Protein AF-A0A377PI57-F1 (afdb_monomer)

Sequence (73 aa):
MSYNLLRELEQLPARLEELETELTAMQEKVAKPDFFNQSHEETQNILQKMAEVEQQLETAFERWEELEAMKNA

Radius of gyration: 16.3 Å; Cα contacts (8 Å, |Δi|>4): 35; chains: 1; bounding box: 36×14×47 Å

Mean predicted aligned error: 3.37 Å

Nearest PDB structures (foldseek):
  2lw1-assembly1_A  TM=9.408E-01  e=2.696E-05  Escherichia coli K-12
  8cwy-assembly1_H  TM=8.052E-01  e=1.911E-01  synthetic construct
  8cwy-assembly1_R  TM=8.045E-01  e=2.305E-01  synthetic construct
  5j0k-assembly1_B  TM=8.521E-01  e=4.580E-01  synthetic construct
  6wa9-assembly1_T  TM=7.262E-01  e=2.981E+00  Chlamydia pneumoniae

Structure (mmCIF, N/CA/C/O backbone):
data_AF-A0A377PI57-F1
#
_entry.id   AF-A0A377PI57-F1
#
loop_
_atom_site.group_PDB
_atom_site.id
_atom_site.type_symbol
_atom_site.label_atom_id
_atom_site.label_alt_id
_atom_site.label_comp_id
_atom_site.label_asym_id
_atom_site.label_entity_id
_atom_site.label_seq_id
_atom_site.pdbx_PDB_ins_code
_atom_site.Cartn_x
_atom_site.Cartn_y
_atom_site.Cartn_z
_atom_site.occupancy
_atom_site.B_iso_or_equiv
_atom_site.auth_seq_id
_atom_site.auth_comp_id
_atom_site.auth_asym_id
_atom_site.auth_atom_id
_atom_site.pdbx_PDB_model_num
ATOM 1 N N . MET A 1 1 ? 17.575 -1.647 -21.748 1.00 80.38 1 MET A N 1
ATOM 2 C CA . MET A 1 1 ? 17.231 -2.096 -20.379 1.00 80.38 1 MET A CA 1
ATOM 3 C C . MET A 1 1 ? 17.895 -3.433 -20.037 1.00 80.38 1 MET A C 1
ATOM 5 O O . MET A 1 1 ? 18.172 -4.196 -20.956 1.00 80.38 1 MET A O 1
ATOM 9 N N . SER A 1 2 ? 18.184 -3.714 -18.756 1.00 90.00 2 SER A N 1
ATOM 10 C CA . SER A 1 2 ? 18.734 -5.017 -18.316 1.00 90.00 2 SER A CA 1
ATOM 11 C C . SER A 1 2 ? 17.620 -6.026 -17.993 1.00 90.00 2 SER A C 1
ATOM 13 O O . SER A 1 2 ? 16.509 -5.622 -17.658 1.00 90.00 2 SER A O 1
ATOM 15 N N . TYR A 1 3 ? 17.913 -7.333 -18.047 1.00 89.56 3 TYR A N 1
ATOM 16 C CA . TYR A 1 3 ? 16.940 -8.397 -17.737 1.00 89.56 3 TYR A CA 1
ATOM 17 C C . TYR A 1 3 ? 16.347 -8.281 -16.322 1.00 89.56 3 TYR A C 1
ATOM 19 O O . TYR A 1 3 ? 15.158 -8.510 -16.128 1.00 89.56 3 TYR A O 1
ATOM 27 N N . ASN A 1 4 ? 17.157 -7.871 -15.341 1.00 92.69 4 ASN A N 1
ATOM 28 C CA . ASN A 1 4 ? 16.694 -7.702 -13.962 1.00 92.69 4 ASN A CA 1
ATOM 29 C C . ASN A 1 4 ? 15.640 -6.593 -13.842 1.00 92.69 4 ASN A C 1
ATOM 31 O O . ASN A 1 4 ? 14.666 -6.757 -13.119 1.00 92.69 4 ASN A O 1
ATOM 35 N N . LEU A 1 5 ? 15.818 -5.500 -14.585 1.00 93.81 5 LEU A N 1
ATOM 36 C CA . LEU A 1 5 ? 14.927 -4.338 -14.552 1.00 93.81 5 LEU A CA 1
ATOM 37 C C . LEU A 1 5 ? 13.623 -4.596 -15.323 1.00 93.81 5 LEU A C 1
ATOM 39 O O . LEU A 1 5 ? 12.565 -4.148 -14.903 1.00 93.81 5 LEU A O 1
ATOM 43 N N . LEU A 1 6 ? 13.675 -5.377 -16.409 1.00 93.56 6 LEU A N 1
ATOM 44 C CA . LEU A 1 6 ? 12.468 -5.840 -17.107 1.00 93.56 6 LEU A CA 1
ATOM 45 C C . LEU A 1 6 ? 11.617 -6.749 -16.217 1.00 93.56 6 LEU A C 1
ATOM 47 O O . LEU A 1 6 ? 10.406 -6.584 -16.148 1.00 93.56 6 LEU A O 1
ATOM 51 N N . ARG A 1 7 ? 12.257 -7.671 -15.493 1.00 94.81 7 ARG A N 1
ATOM 52 C CA . ARG A 1 7 ? 11.556 -8.546 -14.553 1.00 94.81 7 ARG A CA 1
ATOM 53 C C . ARG A 1 7 ? 10.950 -7.767 -13.384 1.00 94.81 7 ARG A C 1
ATOM 55 O O . ARG A 1 7 ? 9.848 -8.087 -12.960 1.00 94.81 7 ARG A O 1
ATOM 62 N N . GLU A 1 8 ? 11.663 -6.771 -12.860 1.00 94.94 8 GLU A N 1
ATOM 63 C CA . GLU A 1 8 ? 11.136 -5.870 -11.828 1.00 94.94 8 GLU A CA 1
ATOM 64 C C . GLU A 1 8 ? 9.872 -5.158 -12.330 1.00 94.94 8 GLU A C 1
ATOM 66 O O . GLU A 1 8 ? 8.832 -5.202 -11.677 1.00 94.94 8 GLU A O 1
ATOM 71 N N . LEU A 1 9 ? 9.936 -4.600 -13.539 1.00 95.31 9 LEU A N 1
ATOM 72 C CA . LEU A 1 9 ? 8.820 -3.922 -14.185 1.00 95.31 9 LEU A CA 1
ATOM 73 C C . LEU A 1 9 ? 7.597 -4.827 -14.399 1.00 95.31 9 LEU A C 1
ATOM 75 O O . LEU A 1 9 ? 6.473 -4.387 -14.196 1.00 95.31 9 LEU A O 1
ATOM 79 N N . GLU A 1 10 ? 7.799 -6.089 -14.778 1.00 95.12 10 GLU A N 1
ATOM 80 C CA . GLU A 1 10 ? 6.715 -7.069 -14.939 1.00 95.12 10 GLU A CA 1
ATOM 81 C C . GLU A 1 10 ? 6.057 -7.465 -13.608 1.00 95.12 10 GLU A C 1
ATOM 83 O O . GLU A 1 10 ? 4.893 -7.862 -13.588 1.00 95.12 10 GLU A O 1
ATOM 88 N N . GLN A 1 11 ? 6.787 -7.371 -12.494 1.00 95.81 11 GLN A N 1
ATOM 89 C CA . GLN A 1 11 ? 6.304 -7.753 -11.164 1.00 95.81 11 GLN A CA 1
ATOM 90 C C . GLN A 1 11 ? 5.607 -6.607 -10.424 1.00 95.81 11 GLN A C 1
ATOM 92 O O . GLN A 1 11 ? 4.752 -6.857 -9.574 1.00 95.81 11 GLN A O 1
ATOM 97 N N . LEU A 1 12 ? 5.955 -5.359 -10.740 1.00 95.81 12 LEU A N 1
ATOM 98 C CA . LEU A 1 12 ? 5.399 -4.175 -10.085 1.00 95.81 12 LEU A CA 1
ATOM 99 C C . LEU A 1 12 ? 3.871 -4.041 -10.214 1.00 95.81 12 LEU A C 1
ATOM 101 O O . LEU A 1 12 ? 3.258 -3.762 -9.191 1.00 95.81 12 LEU A O 1
ATOM 105 N N . PRO A 1 13 ? 3.224 -4.299 -11.369 1.00 96.44 13 PRO A N 1
ATOM 106 C CA . PRO A 1 13 ? 1.767 -4.226 -11.482 1.00 96.44 13 PRO A CA 1
ATOM 107 C C . PRO A 1 13 ? 1.031 -5.141 -10.500 1.00 96.44 13 PRO A C 1
ATOM 109 O O . PRO A 1 13 ? 0.096 -4.702 -9.841 1.00 96.44 13 PRO A O 1
ATOM 112 N N . ALA A 1 14 ? 1.490 -6.387 -10.348 1.00 96.38 14 ALA A N 1
ATOM 113 C CA . ALA A 1 14 ? 0.900 -7.320 -9.388 1.00 96.38 14 ALA A CA 1
ATOM 114 C C . ALA A 1 14 ? 1.091 -6.829 -7.946 1.00 96.38 14 ALA A C 1
ATOM 116 O O . ALA A 1 14 ? 0.172 -6.887 -7.137 1.00 96.38 14 ALA A O 1
ATOM 117 N N . ARG A 1 15 ? 2.271 -6.280 -7.636 1.00 95.88 15 ARG A N 1
ATOM 118 C CA . ARG A 1 15 ? 2.551 -5.702 -6.318 1.00 95.88 15 ARG A CA 1
ATOM 119 C C . ARG A 1 15 ? 1.695 -4.465 -6.025 1.00 95.88 15 ARG A C 1
ATOM 121 O O . ARG A 1 15 ? 1.274 -4.289 -4.888 1.00 95.88 15 ARG A O 1
ATOM 128 N N . LEU A 1 16 ? 1.450 -3.614 -7.019 1.00 96.88 16 LEU A N 1
ATOM 129 C CA . LEU A 1 16 ? 0.562 -2.457 -6.892 1.00 96.88 16 LEU A CA 1
ATOM 130 C C . LEU A 1 16 ? -0.869 -2.908 -6.582 1.00 96.88 16 LEU A C 1
ATOM 132 O O . LEU A 1 16 ? -1.451 -2.430 -5.617 1.00 96.88 16 LEU A O 1
ATOM 136 N N . GLU A 1 17 ? -1.395 -3.889 -7.321 1.00 97.44 17 GLU A N 1
ATOM 137 C CA . GLU A 1 17 ? -2.737 -4.444 -7.088 1.00 97.44 17 GLU A CA 1
ATOM 138 C C . GLU A 1 17 ? -2.881 -5.064 -5.683 1.00 97.44 17 GLU A C 1
ATOM 140 O O . GLU A 1 17 ? -3.895 -4.872 -5.005 1.00 97.44 17 GLU A O 1
ATOM 145 N N . GLU A 1 18 ? -1.850 -5.773 -5.210 1.00 97.06 18 GLU A N 1
ATOM 146 C CA . GLU A 1 18 ? -1.797 -6.309 -3.845 1.00 97.06 18 GLU A CA 1
ATOM 147 C C . GLU A 1 18 ? -1.849 -5.191 -2.791 1.00 97.06 18 GLU A C 1
ATOM 149 O O . GLU A 1 18 ? -2.655 -5.265 -1.860 1.00 97.06 18 GLU A O 1
ATOM 154 N N . LEU A 1 19 ? -1.036 -4.141 -2.957 1.00 97.19 19 LEU A N 1
ATOM 155 C CA . LEU A 1 19 ? -0.987 -2.994 -2.046 1.00 97.19 19 LEU A CA 1
ATOM 156 C C . LEU A 1 19 ? -2.302 -2.199 -2.051 1.00 97.19 19 LEU A C 1
ATOM 158 O O . LEU A 1 19 ? -2.787 -1.821 -0.986 1.00 97.19 19 LEU A O 1
ATOM 162 N N . GLU A 1 20 ? -2.922 -1.987 -3.214 1.00 97.00 20 GLU A N 1
ATOM 163 C CA . GLU A 1 20 ? -4.237 -1.337 -3.334 1.00 97.00 20 GLU A CA 1
ATOM 164 C C . GLU A 1 20 ? -5.336 -2.139 -2.632 1.00 97.00 20 GLU A C 1
ATOM 166 O O . GLU A 1 20 ? -6.176 -1.578 -1.918 1.00 97.00 20 GLU A O 1
ATOM 171 N N . THR A 1 21 ? -5.322 -3.462 -2.802 1.00 97.31 21 THR A N 1
ATOM 172 C CA . THR A 1 21 ? -6.274 -4.363 -2.145 1.00 97.31 21 THR A CA 1
ATOM 173 C C . THR A 1 21 ? -6.087 -4.347 -0.630 1.00 97.31 21 THR A C 1
ATOM 175 O O . THR A 1 21 ? -7.065 -4.257 0.118 1.00 97.31 21 THR A O 1
ATOM 178 N N . GLU A 1 22 ? -4.839 -4.408 -0.159 1.00 96.25 22 GLU A N 1
ATOM 179 C CA . GLU A 1 22 ? -4.512 -4.334 1.265 1.00 96.25 22 GLU A CA 1
ATOM 180 C C . GLU A 1 22 ? -4.954 -2.997 1.869 1.00 96.25 22 GLU A C 1
ATOM 182 O O . GLU A 1 22 ? -5.628 -2.982 2.905 1.00 96.25 22 GLU A O 1
ATOM 187 N N . LEU A 1 23 ? -4.650 -1.888 1.191 1.00 96.44 23 LEU A N 1
ATOM 188 C CA . LEU A 1 23 ? -5.043 -0.550 1.608 1.00 96.44 23 LEU A CA 1
ATOM 189 C C . LEU A 1 23 ? -6.562 -0.417 1.707 1.00 96.44 23 LEU A C 1
ATOM 191 O O . LEU A 1 23 ? -7.079 0.005 2.740 1.00 96.44 23 LEU A O 1
ATOM 195 N N . THR A 1 24 ? -7.284 -0.841 0.670 1.00 96.75 24 THR A N 1
ATOM 196 C CA . THR A 1 24 ? -8.751 -0.789 0.636 1.00 96.75 24 THR A CA 1
ATOM 197 C C . THR A 1 24 ? -9.345 -1.605 1.784 1.00 96.75 24 THR A C 1
ATOM 199 O O . THR A 1 24 ? -10.204 -1.121 2.520 1.00 96.75 24 THR A O 1
ATOM 202 N N . ALA A 1 25 ? -8.833 -2.815 2.026 1.00 95.50 25 ALA A N 1
ATOM 203 C CA . ALA A 1 25 ? -9.284 -3.654 3.132 1.00 95.50 25 ALA A CA 1
ATOM 204 C C . ALA A 1 25 ? -8.991 -3.033 4.512 1.00 95.50 25 ALA A C 1
ATOM 206 O O . ALA A 1 2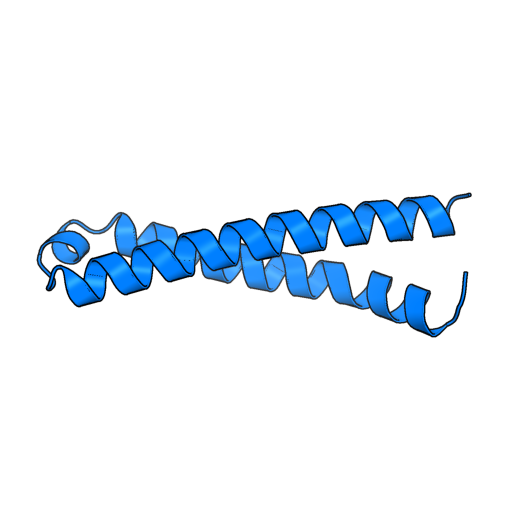5 ? -9.761 -3.234 5.457 1.00 95.50 25 ALA A O 1
ATOM 207 N N . MET A 1 26 ? -7.886 -2.296 4.669 1.00 94.81 26 MET A N 1
ATOM 208 C CA . MET A 1 26 ? -7.599 -1.544 5.895 1.00 94.81 26 MET A CA 1
ATOM 209 C C . MET A 1 26 ? -8.530 -0.340 6.049 1.00 94.81 26 MET A C 1
ATOM 211 O O . MET A 1 26 ? -9.114 -0.171 7.119 1.00 94.81 26 MET A O 1
ATOM 215 N N . GLN A 1 27 ? -8.743 0.438 4.988 1.00 94.62 27 GLN A N 1
ATOM 216 C CA . GLN A 1 27 ? -9.658 1.580 4.982 1.00 94.62 27 GLN A CA 1
ATOM 217 C C . GLN A 1 27 ? -11.094 1.155 5.323 1.00 94.62 27 GLN A C 1
ATOM 219 O O . GLN A 1 27 ? -11.743 1.785 6.158 1.00 94.62 27 GLN A O 1
ATOM 224 N N . GLU A 1 28 ? -11.572 0.032 4.780 1.00 95.38 28 GLU A N 1
ATOM 225 C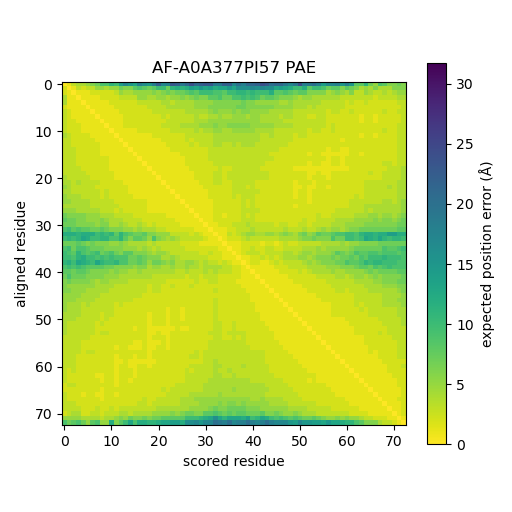 CA . GLU A 1 28 ? -12.876 -0.541 5.133 1.00 95.38 28 GLU A CA 1
ATOM 226 C C . GLU A 1 28 ? -12.973 -0.936 6.611 1.00 95.38 28 GLU A C 1
ATOM 228 O O . GLU A 1 28 ? -14.033 -0.793 7.222 1.00 95.38 28 GLU A O 1
ATOM 233 N N . LYS A 1 29 ? -11.886 -1.441 7.211 1.00 91.62 29 LYS A N 1
ATOM 234 C CA . LYS A 1 29 ? -11.847 -1.737 8.651 1.00 91.62 29 LYS A CA 1
ATOM 235 C C . LYS A 1 29 ? -11.908 -0.455 9.469 1.00 91.62 29 LYS A C 1
ATOM 237 O O . LYS A 1 29 ? -12.695 -0.405 10.407 1.00 91.62 29 LYS A O 1
ATOM 242 N N . VAL A 1 30 ? -11.128 0.561 9.100 1.00 93.50 30 VAL A N 1
ATOM 243 C CA . VAL A 1 30 ? -11.089 1.868 9.776 1.00 93.50 30 VAL A CA 1
ATOM 244 C C . VAL A 1 30 ? -12.440 2.587 9.686 1.00 93.50 30 VAL A C 1
ATOM 246 O O . VAL 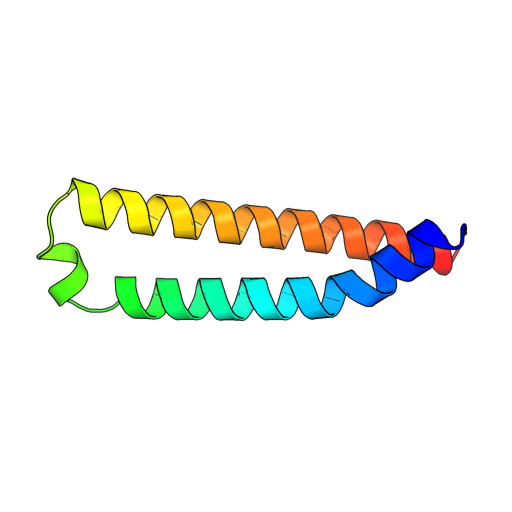A 1 30 ? -12.857 3.239 10.639 1.00 93.50 30 VAL A O 1
ATOM 249 N N . ALA A 1 31 ? -13.169 2.421 8.580 1.00 92.75 31 ALA A N 1
ATOM 250 C CA . ALA A 1 31 ? -14.499 2.996 8.388 1.00 92.75 31 ALA A CA 1
ATOM 251 C C . ALA A 1 31 ? -15.586 2.376 9.290 1.00 92.75 31 ALA A C 1
ATOM 253 O O . ALA A 1 31 ? -16.684 2.930 9.396 1.00 92.75 31 ALA A O 1
ATOM 254 N N . LYS A 1 32 ? -15.323 1.235 9.948 1.00 93.88 32 LYS A N 1
ATOM 255 C CA . LYS A 1 32 ? -16.292 0.615 10.862 1.00 93.88 32 LYS A CA 1
ATOM 256 C C . LYS A 1 32 ? -16.367 1.402 12.176 1.00 93.88 32 LYS A C 1
ATOM 258 O O . LYS A 1 32 ? -15.331 1.651 12.782 1.00 93.88 32 LYS A O 1
ATOM 263 N N . PRO A 1 33 ? -17.569 1.702 12.701 1.00 88.75 33 PRO A N 1
ATOM 264 C CA . PRO A 1 33 ? -17.722 2.409 13.978 1.00 88.75 33 PRO A CA 1
ATOM 265 C C . PRO A 1 33 ? -17.024 1.702 15.147 1.00 88.75 33 PRO A C 1
ATOM 267 O O . PRO A 1 33 ? -16.474 2.350 16.032 1.00 88.75 33 PRO A O 1
ATOM 270 N N . ASP A 1 34 ? -17.004 0.367 15.118 1.00 91.50 34 ASP A N 1
ATOM 271 C CA . ASP A 1 34 ? -16.381 -0.466 16.149 1.00 91.50 34 ASP A CA 1
ATOM 272 C C . ASP A 1 34 ? -14.851 -0.414 16.143 1.00 91.50 34 ASP A C 1
ATOM 274 O O . ASP A 1 34 ? -14.224 -0.820 17.118 1.00 91.50 34 ASP A O 1
ATOM 278 N N . PHE A 1 35 ? -14.234 0.089 15.071 1.00 93.12 35 PHE A N 1
ATOM 279 C CA . PHE A 1 35 ? -12.784 0.218 14.982 1.00 93.12 35 PHE A CA 1
ATOM 280 C C . PHE A 1 35 ? -12.250 1.162 16.058 1.00 93.12 35 PHE A C 1
ATOM 282 O O . PHE A 1 35 ? -11.368 0.793 16.825 1.00 93.12 35 PHE A O 1
ATOM 289 N N . PHE A 1 36 ? -12.854 2.344 16.191 1.00 90.56 36 PHE A N 1
ATOM 290 C CA . PHE A 1 36 ? -12.456 3.331 17.197 1.00 90.56 36 PHE A CA 1
ATOM 291 C C . PHE A 1 36 ? -12.894 2.968 18.626 1.00 90.56 36 PHE A C 1
ATOM 293 O O . PHE A 1 36 ? -12.518 3.664 19.567 1.00 90.56 36 PHE A O 1
ATOM 300 N N . ASN A 1 37 ? -13.648 1.874 18.801 1.00 93.62 37 ASN A N 1
ATOM 301 C CA . ASN A 1 37 ? -13.963 1.302 20.114 1.00 93.62 37 ASN A CA 1
ATOM 302 C C . ASN A 1 37 ? -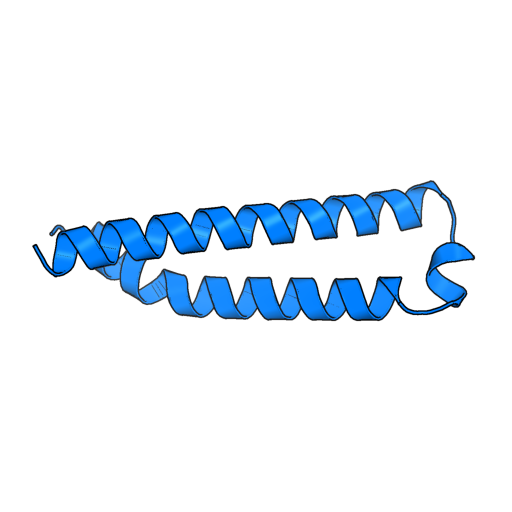12.854 0.364 20.634 1.00 93.62 37 ASN A C 1
ATOM 304 O O . ASN A 1 37 ? -12.911 -0.058 21.790 1.00 93.62 37 ASN A O 1
ATOM 308 N N . GLN A 1 38 ? -11.869 0.014 19.797 1.00 92.06 38 GLN A N 1
ATOM 309 C CA . GLN A 1 38 ? -10.692 -0.766 20.191 1.00 92.06 38 GLN A CA 1
ATOM 310 C C . GLN A 1 38 ? -9.711 0.081 21.013 1.00 92.06 38 GLN A C 1
ATOM 312 O O . GLN A 1 38 ? -9.904 1.283 21.215 1.00 92.06 38 GLN A O 1
ATOM 317 N N . SER A 1 39 ? -8.637 -0.535 21.509 1.00 94.81 39 SER A N 1
ATOM 318 C CA . SER A 1 39 ? -7.618 0.218 22.237 1.00 94.81 39 SER A 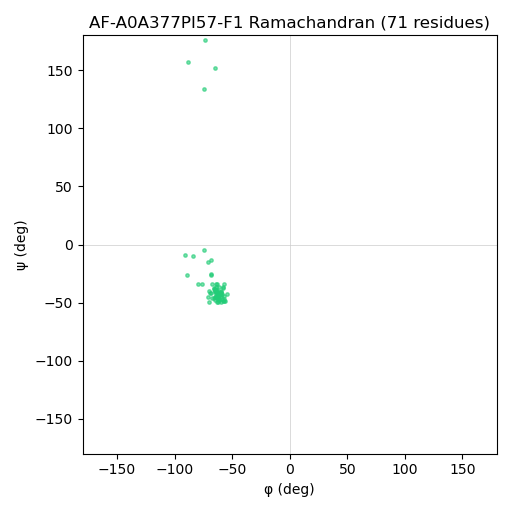CA 1
ATOM 319 C C . SER A 1 39 ? -6.910 1.236 21.330 1.00 94.81 39 SER A C 1
ATOM 321 O O . SER A 1 39 ? -6.778 1.056 20.114 1.00 94.81 39 SER A O 1
ATOM 323 N N . HIS A 1 40 ? -6.418 2.324 21.927 1.00 90.38 40 HIS A N 1
ATOM 324 C CA . HIS A 1 40 ? -5.656 3.333 21.188 1.00 90.38 40 HIS A CA 1
ATOM 325 C C . HIS A 1 40 ? -4.419 2.727 20.507 1.00 90.38 40 HIS A C 1
ATOM 327 O O . HIS A 1 40 ? -4.105 3.079 19.378 1.00 90.38 40 HIS A O 1
ATOM 333 N N . GLU A 1 41 ? -3.766 1.765 21.160 1.00 94.81 41 GLU A N 1
ATOM 334 C CA . GLU A 1 41 ? -2.614 1.053 20.607 1.00 94.81 41 GLU A CA 1
ATOM 335 C C . GLU A 1 41 ? -2.981 0.239 19.355 1.00 94.81 41 GLU A C 1
ATOM 337 O O . GLU A 1 41 ? -2.292 0.325 18.339 1.00 94.81 41 GLU A O 1
ATOM 342 N N . GLU A 1 42 ? -4.092 -0.505 19.382 1.00 91.62 42 GLU A N 1
ATOM 343 C CA . GLU A 1 42 ? -4.556 -1.295 18.232 1.00 91.62 42 GLU A CA 1
ATOM 344 C C . GLU A 1 42 ? -4.957 -0.409 17.050 1.00 91.62 42 GLU A C 1
ATOM 346 O O . GLU A 1 42 ? -4.522 -0.638 15.919 1.00 91.62 42 GLU A O 1
ATOM 351 N N . THR A 1 43 ? -5.747 0.632 17.317 1.00 93.94 43 THR A N 1
ATOM 352 C CA . THR A 1 43 ? -6.174 1.587 16.284 1.00 93.94 43 THR A CA 1
ATOM 353 C C . THR A 1 43 ? -4.992 2.325 15.672 1.00 93.94 43 THR A C 1
ATOM 355 O O . THR A 1 43 ? -4.890 2.400 14.448 1.00 93.94 43 THR A O 1
ATOM 358 N N . GLN A 1 44 ? -4.058 2.812 16.492 1.00 94.88 44 GLN A N 1
ATOM 359 C CA . GLN A 1 44 ? -2.864 3.505 16.021 1.00 94.88 44 GLN A CA 1
ATOM 360 C C . GLN A 1 44 ? -1.967 2.590 15.184 1.00 94.88 44 GLN A C 1
ATOM 362 O O . GLN A 1 44 ? -1.479 3.020 14.144 1.00 94.88 44 GLN A O 1
ATOM 367 N N . ASN A 1 45 ? -1.796 1.327 15.580 1.00 94.88 45 ASN 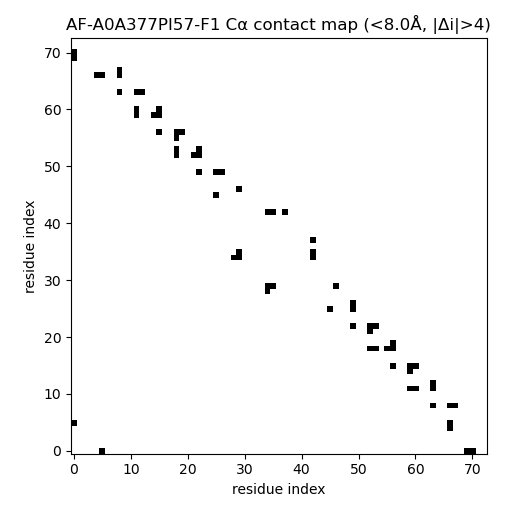A N 1
ATOM 368 C CA . ASN A 1 45 ? -1.029 0.347 14.810 1.00 94.88 45 ASN A CA 1
ATOM 369 C C . ASN A 1 45 ? -1.647 0.112 13.421 1.00 94.88 45 ASN A C 1
ATOM 371 O O . ASN A 1 45 ? -0.943 0.094 12.416 1.00 94.88 45 ASN A O 1
ATOM 375 N N . ILE A 1 46 ? -2.974 -0.019 13.341 1.00 93.81 46 ILE A N 1
ATOM 376 C CA . ILE A 1 46 ? -3.662 -0.216 12.058 1.00 93.81 46 ILE A CA 1
ATOM 377 C C . ILE A 1 46 ? -3.579 1.041 11.185 1.00 93.81 46 ILE A C 1
ATOM 379 O O . ILE A 1 46 ? -3.297 0.926 9.996 1.00 93.81 46 ILE A O 1
ATOM 383 N N . LEU A 1 47 ? -3.758 2.232 11.762 1.00 95.50 47 LEU A N 1
ATOM 384 C CA . LEU A 1 47 ? -3.603 3.497 11.036 1.00 95.50 47 LEU A CA 1
ATOM 385 C C . LEU A 1 47 ? -2.167 3.700 10.534 1.00 95.50 47 LEU A C 1
ATOM 387 O O . LEU A 1 47 ? -1.970 4.166 9.416 1.00 95.50 47 LEU A O 1
ATOM 391 N N . GLN A 1 48 ? -1.168 3.318 11.331 1.00 96.56 48 GLN A N 1
ATOM 392 C CA . GLN A 1 48 ? 0.235 3.393 10.937 1.00 96.56 48 GLN A CA 1
ATOM 393 C C . GLN A 1 48 ? 0.543 2.439 9.780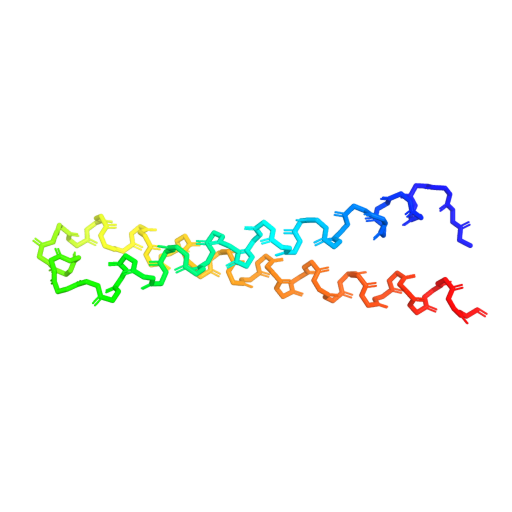 1.00 96.56 48 GLN A C 1
ATOM 395 O O . GLN A 1 48 ? 1.124 2.862 8.788 1.00 96.56 48 GLN A O 1
ATOM 400 N N . LYS A 1 49 ? 0.080 1.187 9.860 1.00 95.69 49 LYS A N 1
ATOM 401 C CA . LYS A 1 49 ? 0.207 0.222 8.759 1.00 95.69 49 LYS A CA 1
ATOM 402 C C . LYS A 1 49 ? -0.483 0.700 7.488 1.00 95.69 49 LYS A C 1
ATOM 404 O O . LYS A 1 49 ? 0.073 0.552 6.410 1.00 95.69 49 LYS A O 1
ATOM 409 N N . MET A 1 50 ? -1.664 1.303 7.609 1.00 96.56 50 MET A N 1
ATOM 410 C CA . MET A 1 50 ? -2.378 1.873 6.467 1.00 96.56 50 MET A CA 1
ATOM 411 C C . MET A 1 50 ? -1.536 2.953 5.772 1.00 96.56 50 MET A C 1
ATOM 413 O O . MET A 1 50 ? -1.361 2.895 4.560 1.00 96.56 50 MET A O 1
ATOM 417 N N . ALA A 1 51 ? -0.940 3.872 6.540 1.00 96.75 51 ALA A N 1
ATOM 418 C CA . ALA A 1 51 ? -0.047 4.900 6.003 1.00 96.75 51 ALA A CA 1
ATOM 419 C C . ALA A 1 51 ? 1.237 4.312 5.380 1.00 96.75 51 ALA A C 1
ATOM 421 O O . ALA A 1 51 ? 1.716 4.800 4.359 1.00 96.75 51 ALA A O 1
ATOM 422 N 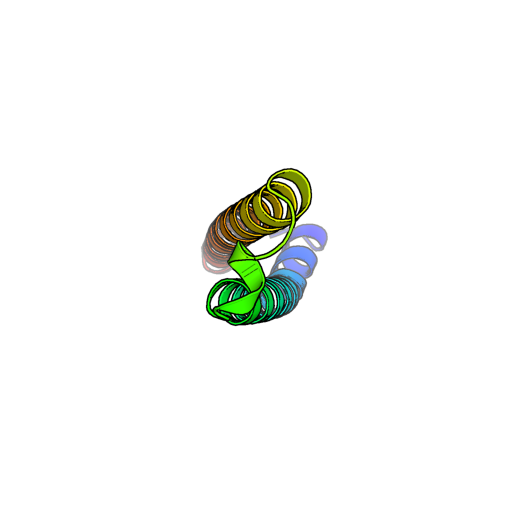N . GLU A 1 52 ? 1.792 3.246 5.963 1.00 97.31 52 GLU A N 1
ATOM 423 C CA . GLU A 1 52 ? 2.945 2.532 5.396 1.00 97.31 52 GLU A CA 1
ATOM 424 C C . GLU A 1 52 ? 2.609 1.859 4.058 1.00 97.31 52 GLU A C 1
ATOM 426 O O . GLU A 1 52 ? 3.440 1.862 3.150 1.00 97.31 52 GLU A O 1
ATOM 431 N N . VAL A 1 53 ? 1.411 1.282 3.921 1.00 97.12 53 VAL A N 1
ATOM 432 C CA . VAL A 1 53 ? 0.943 0.673 2.665 1.00 97.12 53 VAL A CA 1
ATOM 433 C C . VAL A 1 53 ? 0.689 1.748 1.606 1.00 97.12 53 VAL A C 1
ATOM 435 O O . VAL A 1 53 ? 1.119 1.573 0.469 1.00 97.12 53 VAL A O 1
ATOM 438 N N . GLU A 1 54 ? 0.083 2.884 1.972 1.00 96.81 54 GLU A N 1
ATOM 439 C CA . GLU A 1 54 ? -0.080 4.045 1.076 1.00 96.81 54 GLU A CA 1
ATOM 440 C C . GLU A 1 54 ? 1.269 4.524 0.525 1.00 96.81 54 GLU A C 1
ATOM 442 O O . GLU A 1 54 ? 1.436 4.661 -0.687 1.00 96.81 54 GLU A O 1
ATOM 447 N N . GLN A 1 55 ? 2.266 4.699 1.396 1.00 97.75 55 GLN A N 1
ATOM 448 C CA . GLN A 1 55 ? 3.600 5.132 0.978 1.00 97.75 55 GLN A CA 1
ATOM 449 C C . GLN A 1 55 ? 4.309 4.093 0.096 1.00 97.75 55 GLN A C 1
ATOM 451 O O . GLN A 1 55 ? 5.020 4.446 -0.850 1.00 97.75 55 GLN A O 1
ATOM 456 N N . GLN A 1 56 ? 4.137 2.802 0.392 1.00 97.06 56 GLN A N 1
ATOM 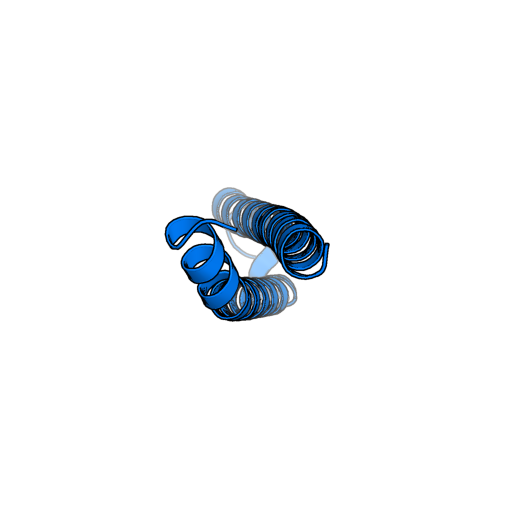457 C CA . GLN A 1 56 ? 4.675 1.730 -0.446 1.00 97.06 56 GLN A CA 1
ATOM 458 C C . GLN A 1 56 ? 4.038 1.713 -1.832 1.00 97.06 56 GLN A C 1
ATOM 460 O O . GLN A 1 56 ? 4.748 1.461 -2.805 1.00 97.06 56 GLN A O 1
ATOM 465 N N . LEU A 1 57 ? 2.733 1.981 -1.921 1.00 97.69 57 LEU A N 1
ATOM 466 C CA . LEU A 1 57 ? 2.014 2.056 -3.186 1.00 97.69 57 LEU A CA 1
ATOM 467 C C . LEU A 1 57 ? 2.559 3.197 -4.050 1.00 97.69 57 LEU A C 1
ATOM 469 O O . LEU A 1 57 ? 2.935 2.958 -5.195 1.00 97.69 57 LEU A O 1
ATOM 473 N N . GLU A 1 58 ? 2.687 4.399 -3.482 1.00 97.19 58 GLU A N 1
ATOM 474 C CA . GLU A 1 58 ? 3.259 5.566 -4.167 1.00 97.19 58 GLU A CA 1
ATOM 475 C C . GLU A 1 58 ? 4.685 5.279 -4.660 1.00 97.19 58 GLU A C 1
ATOM 477 O O . GLU A 1 58 ? 4.982 5.427 -5.844 1.00 97.19 58 GLU A O 1
ATOM 482 N N . THR A 1 59 ? 5.541 4.737 -3.789 1.00 97.38 59 THR A N 1
ATOM 483 C CA . THR A 1 59 ? 6.932 4.399 -4.137 1.00 97.38 59 THR A CA 1
ATOM 484 C C . THR A 1 59 ? 7.008 3.342 -5.247 1.00 97.38 59 THR A C 1
ATOM 486 O O . THR A 1 59 ? 7.839 3.428 -6.152 1.00 97.38 59 THR A O 1
ATOM 489 N N . ALA A 1 60 ? 6.162 2.308 -5.184 1.00 96.69 60 ALA A N 1
ATOM 490 C CA . ALA A 1 60 ? 6.115 1.262 -6.202 1.00 96.69 60 ALA A CA 1
ATOM 491 C C . ALA A 1 60 ? 5.603 1.802 -7.545 1.00 96.69 60 ALA A C 1
ATOM 493 O O . ALA A 1 60 ? 6.072 1.362 -8.597 1.00 96.69 60 ALA A O 1
ATOM 494 N N . PHE A 1 61 ? 4.681 2.763 -7.509 1.00 96.75 61 PHE A N 1
ATOM 495 C CA . PHE A 1 61 ? 4.127 3.396 -8.696 1.00 96.75 61 PHE A CA 1
ATOM 496 C C . PHE A 1 61 ? 5.164 4.288 -9.382 1.00 96.75 61 PHE A C 1
ATOM 498 O O . PHE A 1 61 ? 5.436 4.093 -10.565 1.00 96.75 61 PHE A O 1
ATOM 505 N N . GLU A 1 62 ? 5.838 5.166 -8.632 1.00 97.31 62 GLU A N 1
ATOM 506 C CA . GLU A 1 62 ? 6.954 5.978 -9.143 1.00 97.31 62 GLU A CA 1
ATOM 507 C C . GLU A 1 62 ? 8.040 5.101 -9.781 1.00 97.31 62 GLU A C 1
ATOM 509 O O . GLU A 1 62 ? 8.544 5.388 -10.870 1.00 97.31 62 GLU A O 1
ATOM 514 N N . ARG A 1 63 ? 8.371 3.978 -9.130 1.00 96.94 63 ARG A N 1
ATOM 515 C CA . ARG A 1 63 ? 9.346 3.019 -9.652 1.00 96.94 63 ARG A CA 1
ATOM 516 C C . ARG A 1 63 ? 8.883 2.375 -10.957 1.00 96.94 63 ARG A C 1
ATOM 518 O O . ARG A 1 63 ? 9.689 2.177 -11.865 1.00 96.94 63 ARG A O 1
ATOM 525 N N . TRP A 1 64 ? 7.606 2.022 -11.052 1.00 97.00 64 TRP A N 1
ATOM 526 C CA . TRP A 1 64 ? 7.034 1.455 -12.267 1.00 97.00 64 TRP A CA 1
ATOM 527 C C . TRP A 1 64 ? 7.082 2.459 -13.423 1.00 97.00 64 TRP A C 1
ATOM 529 O O . TRP A 1 64 ? 7.534 2.101 -14.512 1.00 97.00 64 TRP A O 1
ATOM 539 N N . GLU A 1 65 ? 6.716 3.719 -13.174 1.00 96.50 65 GLU A N 1
ATOM 540 C CA . GLU A 1 65 ? 6.787 4.791 -14.172 1.00 96.50 65 GLU A CA 1
ATOM 541 C C . GLU A 1 65 ? 8.223 5.041 -14.651 1.00 96.50 65 GLU A C 1
ATOM 543 O O . GLU A 1 65 ? 8.460 5.146 -15.856 1.00 96.50 65 GLU A O 1
ATOM 548 N N . GLU A 1 66 ? 9.200 5.076 -13.736 1.00 96.12 66 GLU A N 1
ATOM 549 C CA . GLU A 1 66 ? 10.624 5.208 -14.073 1.00 96.12 66 GLU A CA 1
ATOM 550 C C . GLU A 1 66 ? 11.079 4.077 -15.012 1.00 96.12 66 GLU A C 1
ATOM 552 O O . GLU A 1 66 ? 11.726 4.315 -16.037 1.00 96.12 66 GLU A O 1
ATOM 557 N N . LEU A 1 67 ? 10.718 2.833 -14.685 1.00 95.69 67 LEU A N 1
ATOM 558 C CA . LEU A 1 67 ? 11.107 1.657 -15.460 1.00 95.69 67 LEU A CA 1
ATOM 559 C C . LEU A 1 67 ? 10.409 1.591 -16.824 1.00 95.69 67 LEU A C 1
ATOM 561 O O . LEU A 1 67 ? 11.060 1.241 -17.813 1.00 95.69 67 LEU A O 1
ATOM 565 N N . GLU A 1 68 ? 9.125 1.946 -16.907 1.00 95.19 68 GLU A N 1
ATOM 566 C CA . GLU A 1 68 ? 8.416 2.077 -18.186 1.00 95.19 68 GLU A CA 1
ATOM 567 C C . GLU A 1 68 ? 9.039 3.186 -19.043 1.00 95.19 68 GLU A C 1
ATOM 569 O O . GLU A 1 68 ? 9.300 2.967 -20.227 1.00 95.19 68 GLU A O 1
ATOM 574 N N . ALA A 1 69 ? 9.364 4.347 -18.466 1.00 95.44 69 ALA A N 1
ATOM 575 C CA . ALA A 1 69 ? 10.035 5.426 -19.189 1.00 95.44 69 ALA A CA 1
ATOM 576 C C . ALA A 1 69 ? 11.391 4.971 -19.753 1.00 95.44 69 ALA A C 1
ATOM 578 O O . ALA A 1 69 ? 11.690 5.216 -20.919 1.00 95.44 69 ALA A O 1
ATOM 579 N N . MET A 1 70 ? 12.185 4.237 -18.969 1.00 93.88 70 MET A N 1
ATOM 580 C CA . MET A 1 70 ? 13.463 3.672 -19.416 1.00 93.88 70 MET A CA 1
ATOM 581 C C . MET A 1 70 ? 13.329 2.555 -20.464 1.00 93.88 70 MET A C 1
ATOM 583 O O . MET A 1 70 ? 14.284 2.282 -21.191 1.00 93.88 70 MET A O 1
ATOM 587 N N . LYS A 1 71 ? 12.196 1.847 -20.506 1.00 91.94 71 LYS A N 1
ATOM 588 C CA . LYS A 1 71 ? 11.897 0.823 -21.519 1.00 91.94 71 LYS A CA 1
ATOM 589 C C . LYS A 1 71 ? 11.432 1.444 -22.838 1.00 91.94 71 LYS A C 1
ATOM 591 O O . LYS A 1 71 ? 11.720 0.878 -23.890 1.00 91.94 71 LYS A O 1
ATOM 596 N N . ASN A 1 72 ? 10.711 2.562 -22.761 1.00 87.88 72 ASN A N 1
ATOM 597 C CA . ASN A 1 72 ? 10.134 3.269 -23.905 1.00 87.88 72 ASN A CA 1
ATOM 598 C C . ASN A 1 72 ? 11.065 4.351 -24.497 1.00 87.88 72 ASN A C 1
ATOM 600 O O . ASN A 1 72 ? 10.750 4.895 -25.556 1.00 87.88 72 ASN A O 1
ATOM 604 N N . ALA A 1 73 ? 12.183 4.655 -23.827 1.00 84.75 73 ALA A N 1
ATOM 605 C CA . ALA A 1 73 ? 13.277 5.503 -24.314 1.00 84.75 73 ALA A CA 1
ATOM 606 C C . ALA A 1 73 ? 14.278 4.723 -25.183 1.00 84.75 73 ALA A C 1
ATOM 608 O O . ALA A 1 73 ? 14.743 5.306 -26.190 1.00 84.75 73 ALA A O 1
#

Foldseek 3Di:
DDPVLVVLLVCLVVVLVVLVVVLVVLVVLLPDPCLVVDDPVSNVVSVVVSVVSVVVNVVSVVSNVVSVVVVVD

Secondary structure (DSSP, 8-state):
--HHHHHHHHHHHHHHHHHHHHHHHHHHHHTSTTGGGS-HHHHHHHHHHHHHHHHHHHHHHHHHHHHHHHHH-

Organism: Hafnia alvei (NCBI:txid569)

pLDDT: mean 94.59, std 3.07, range [80.38, 97.75]

InterPro domains:
  IPR032524 ABC transporter Uup, C-terminal [PF16326] (1-69)
  IPR037118 Valyl-tRNA synthetase, tRNA-binding arm superfamily [G3DSA:1.10.287.380] (1-73)

Solvent-accessible surface area (backbone atoms only — not comparable to full-atom values): 4046 Å² total; per-residue (Å²): 126,56,74,70,56,52,53,49,51,69,48,39,60,60,51,44,53,51,34,52,50,51,36,51,56,46,51,60,48,62,71,36,79,68,39,79,72,47,55,70,68,60,44,49,51,53,54,49,50,42,54,52,38,52,53,50,39,53,55,50,47,56,51,40,53,54,46,50,52,58,67,77,103